Protein AF-A0A933RA96-F1 (afdb_monomer)

Structure (mmCIF, N/CA/C/O backbone):
data_AF-A0A933RA96-F1
#
_entry.id   AF-A0A933RA96-F1
#
loop_
_atom_site.group_PDB
_atom_site.id
_atom_site.type_symbol
_atom_site.label_atom_id
_atom_site.label_alt_id
_atom_site.label_comp_id
_atom_site.label_asym_id
_atom_site.label_entity_id
_atom_site.label_seq_id
_atom_site.pdbx_PDB_ins_code
_atom_site.Cartn_x
_atom_site.Cartn_y
_atom_site.Cartn_z
_atom_site.occupancy
_atom_site.B_iso_or_equiv
_atom_site.auth_seq_id
_atom_site.auth_comp_id
_atom_site.auth_asym_id
_atom_site.auth_atom_id
_atom_site.pdbx_PDB_model_num
ATOM 1 N N . CYS A 1 1 ? 6.250 -1.629 -5.323 1.00 81.44 1 CYS A N 1
ATOM 2 C CA . CYS A 1 1 ? 6.233 -2.078 -3.907 1.00 81.44 1 CYS A CA 1
ATOM 3 C C . CYS A 1 1 ? 5.105 -3.078 -3.619 1.00 81.44 1 CYS A C 1
ATOM 5 O O . CYS A 1 1 ? 5.393 -4.127 -3.060 1.00 81.44 1 CYS A O 1
ATOM 7 N N . ASN A 1 2 ? 3.861 -2.813 -4.030 1.00 91.81 2 ASN A N 1
ATOM 8 C CA . ASN A 1 2 ? 2.689 -3.625 -3.656 1.00 91.81 2 ASN A CA 1
ATOM 9 C C . ASN A 1 2 ? 2.719 -5.080 -4.162 1.00 91.81 2 ASN A C 1
ATOM 11 O O . ASN A 1 2 ? 2.300 -5.983 -3.442 1.00 91.81 2 ASN A O 1
ATOM 15 N N . LEU A 1 3 ? 3.288 -5.329 -5.349 1.00 91.81 3 LEU A N 1
ATOM 16 C CA . LEU A 1 3 ? 3.512 -6.690 -5.857 1.00 91.81 3 LEU A CA 1
ATOM 17 C C . LEU A 1 3 ? 4.509 -7.476 -4.988 1.00 91.81 3 LEU A C 1
ATOM 19 O O . LEU A 1 3 ? 4.241 -8.610 -4.609 1.00 91.81 3 LEU A O 1
ATOM 23 N N . LEU A 1 4 ? 5.643 -6.861 -4.634 1.00 93.06 4 LEU A N 1
ATOM 24 C CA . LEU A 1 4 ? 6.638 -7.482 -3.752 1.00 93.06 4 LEU A CA 1
ATOM 25 C C . LEU A 1 4 ? 6.048 -7.778 -2.375 1.00 93.06 4 LEU A C 1
ATOM 27 O O . LEU A 1 4 ? 6.293 -8.849 -1.831 1.00 93.06 4 LEU A O 1
ATOM 31 N N . ALA A 1 5 ? 5.253 -6.854 -1.829 1.00 93.19 5 ALA A N 1
ATOM 32 C CA . ALA A 1 5 ? 4.546 -7.075 -0.574 1.00 93.19 5 ALA A CA 1
ATOM 33 C C . ALA A 1 5 ? 3.604 -8.284 -0.674 1.00 93.19 5 ALA A C 1
ATOM 35 O O . ALA A 1 5 ? 3.676 -9.153 0.182 1.00 93.19 5 ALA A O 1
ATOM 36 N N . ALA A 1 6 ? 2.814 -8.404 -1.749 1.00 94.69 6 ALA A N 1
ATOM 37 C CA . ALA A 1 6 ? 1.939 -9.558 -1.969 1.00 94.69 6 ALA A CA 1
ATOM 38 C C . ALA A 1 6 ? 2.717 -10.887 -2.035 1.00 94.69 6 ALA A C 1
ATOM 40 O O . ALA A 1 6 ? 2.350 -11.840 -1.352 1.00 94.69 6 ALA A O 1
ATOM 41 N N . ILE A 1 7 ? 3.830 -10.939 -2.780 1.00 94.69 7 ILE A N 1
ATOM 42 C CA . ILE A 1 7 ? 4.696 -12.133 -2.847 1.00 94.69 7 ILE A CA 1
ATOM 43 C C . ILE A 1 7 ? 5.235 -12.492 -1.455 1.00 94.69 7 ILE A C 1
ATOM 45 O O . ILE A 1 7 ? 5.203 -13.657 -1.057 1.00 94.69 7 ILE A O 1
ATOM 49 N N . LYS A 1 8 ? 5.721 -11.501 -0.697 1.00 95.75 8 LYS A N 1
ATOM 50 C CA . LYS A 1 8 ? 6.231 -11.724 0.662 1.00 95.75 8 LYS A CA 1
ATOM 51 C C . LYS A 1 8 ? 5.135 -12.183 1.615 1.00 95.75 8 LYS A C 1
ATOM 53 O O . LYS A 1 8 ? 5.381 -13.097 2.389 1.00 95.75 8 LYS A O 1
ATOM 58 N N . THR A 1 9 ? 3.942 -11.599 1.545 1.00 95.50 9 THR A N 1
ATOM 59 C CA . THR A 1 9 ? 2.788 -12.002 2.355 1.00 95.50 9 THR A CA 1
ATOM 60 C C . THR A 1 9 ? 2.383 -13.443 2.061 1.00 95.50 9 THR A C 1
ATOM 62 O O . THR A 1 9 ? 2.212 -14.205 3.006 1.00 95.50 9 THR A O 1
ATOM 65 N N . ALA A 1 10 ? 2.306 -13.841 0.786 1.00 95.75 10 ALA A N 1
ATOM 66 C CA . ALA A 1 10 ? 1.999 -15.222 0.411 1.00 95.75 10 ALA A CA 1
ATOM 67 C C . ALA A 1 10 ? 3.007 -16.209 1.016 1.00 95.75 10 ALA A C 1
ATOM 69 O O . ALA A 1 10 ? 2.614 -17.202 1.620 1.00 95.75 10 ALA A O 1
ATOM 70 N N . LYS A 1 11 ? 4.308 -15.899 0.910 1.00 95.44 11 LYS A N 1
ATOM 71 C CA . LYS A 1 11 ? 5.384 -16.728 1.472 1.00 95.44 11 LYS A CA 1
ATOM 72 C C . LYS A 1 11 ? 5.361 -16.768 3.000 1.00 95.44 11 LYS A C 1
ATOM 74 O O . LYS A 1 11 ? 5.473 -17.844 3.571 1.00 95.44 11 LYS A O 1
ATOM 79 N N . LEU A 1 12 ? 5.221 -15.611 3.650 1.00 95.69 12 LEU A N 1
ATOM 80 C CA . LEU A 1 12 ? 5.248 -15.484 5.109 1.00 95.69 12 LEU A CA 1
ATOM 81 C C . LEU A 1 12 ? 4.076 -16.220 5.765 1.00 95.69 12 LEU A C 1
ATOM 83 O O . LEU A 1 12 ? 4.269 -16.866 6.786 1.00 95.69 12 LEU A O 1
ATOM 87 N N . LEU A 1 13 ? 2.883 -16.128 5.171 1.00 95.44 13 LEU A N 1
ATOM 88 C CA . LEU A 1 13 ? 1.666 -16.755 5.694 1.00 95.44 13 LEU A CA 1
ATOM 89 C C . LEU A 1 13 ? 1.451 -18.190 5.186 1.00 95.44 13 LEU A C 1
ATOM 91 O O . LEU A 1 13 ? 0.490 -18.833 5.595 1.00 95.44 13 LEU A O 1
ATOM 95 N N . GLY A 1 14 ? 2.314 -18.692 4.295 1.00 95.75 14 GLY A N 1
ATOM 96 C CA . GLY A 1 14 ? 2.195 -20.039 3.734 1.00 95.75 14 GLY A CA 1
ATOM 97 C C . GLY A 1 14 ? 0.950 -20.246 2.865 1.00 95.75 14 GLY A C 1
ATOM 98 O O . GLY A 1 14 ? 0.373 -21.330 2.894 1.00 95.75 14 GLY A O 1
ATOM 99 N N . LEU A 1 15 ? 0.527 -19.220 2.119 1.00 97.19 15 LEU A N 1
ATOM 100 C CA . LEU A 1 15 ? -0.677 -19.277 1.285 1.00 97.19 15 LEU A CA 1
ATOM 101 C C . LEU A 1 15 ? -0.511 -20.249 0.109 1.00 97.19 15 LEU A C 1
ATOM 103 O O . LEU A 1 15 ? 0.529 -20.268 -0.557 1.00 97.19 15 LEU A O 1
ATOM 107 N N . GLY A 1 16 ? -1.555 -21.032 -0.146 1.00 96.81 16 GLY A N 1
ATOM 108 C CA . GLY A 1 16 ? -1.616 -22.032 -1.204 1.00 96.81 16 GLY A CA 1
ATOM 109 C C . GLY A 1 16 ? -2.345 -21.559 -2.469 1.00 96.81 16 GLY A C 1
ATOM 110 O O . GLY A 1 16 ? -2.755 -20.404 -2.573 1.00 96.81 16 GLY A O 1
ATOM 111 N N . PRO A 1 17 ? -2.530 -22.459 -3.451 1.00 96.56 17 PRO A N 1
ATOM 112 C CA . PRO A 1 17 ? -3.199 -22.147 -4.719 1.00 96.56 17 PRO A CA 1
ATOM 113 C C . PRO A 1 17 ? -4.665 -21.704 -4.590 1.00 96.56 17 PRO A C 1
ATOM 115 O O . PRO A 1 17 ? -5.168 -21.035 -5.488 1.00 96.56 17 PRO A O 1
ATOM 118 N N . ASP A 1 18 ? -5.334 -22.075 -3.495 1.00 97.69 18 ASP A N 1
ATOM 119 C CA . ASP A 1 18 ? -6.742 -21.748 -3.231 1.00 97.69 18 ASP A CA 1
ATOM 120 C C . ASP A 1 18 ? -6.918 -20.446 -2.423 1.00 97.69 18 ASP A C 1
ATOM 122 O O . ASP A 1 18 ? -8.044 -20.008 -2.176 1.00 97.69 18 ASP A O 1
ATOM 126 N N . ASP A 1 19 ? -5.815 -19.807 -2.023 1.00 97.88 19 ASP A N 1
ATOM 127 C CA . ASP A 1 19 ? -5.818 -18.555 -1.272 1.00 97.88 19 ASP A CA 1
ATOM 128 C C . ASP A 1 19 ? -5.672 -17.342 -2.199 1.00 97.88 19 ASP A C 1
ATOM 130 O O . ASP A 1 19 ? -4.927 -17.349 -3.182 1.00 97.88 19 ASP A O 1
ATOM 134 N N . ALA A 1 20 ? -6.348 -16.245 -1.852 1.00 96.12 20 ALA A N 1
ATOM 135 C CA . ALA A 1 20 ? -6.316 -15.012 -2.631 1.00 96.12 20 ALA A CA 1
ATOM 136 C C . ALA A 1 20 ? -5.649 -13.864 -1.864 1.00 96.12 20 ALA A C 1
ATOM 138 O O . ALA A 1 20 ? -6.003 -13.561 -0.724 1.00 96.12 20 ALA A O 1
ATOM 139 N N . ILE A 1 21 ? -4.745 -13.148 -2.540 1.00 95.88 21 ILE A N 1
ATOM 140 C CA . ILE A 1 21 ? -4.264 -11.832 -2.109 1.00 95.88 21 ILE A CA 1
ATOM 141 C C . ILE A 1 21 ? -4.832 -10.776 -3.048 1.00 95.88 21 ILE A C 1
ATOM 143 O O . ILE A 1 21 ? -4.610 -10.814 -4.257 1.00 95.88 21 ILE A O 1
ATOM 147 N N . VAL A 1 22 ? -5.502 -9.781 -2.472 1.00 95.38 22 VAL A N 1
ATOM 148 C CA . VAL A 1 22 ? -5.898 -8.569 -3.191 1.00 95.38 22 VAL A CA 1
ATOM 149 C C . VAL A 1 22 ? -4.857 -7.489 -2.925 1.00 95.38 22 VAL A C 1
ATOM 151 O O . VAL A 1 22 ? -4.559 -7.164 -1.778 1.00 95.38 22 VAL A O 1
ATOM 154 N N . THR A 1 23 ? -4.304 -6.924 -3.993 1.00 93.06 23 THR A N 1
ATOM 155 C CA . THR A 1 23 ? -3.346 -5.817 -3.937 1.00 93.06 23 THR A CA 1
ATOM 156 C C . THR A 1 23 ? -3.709 -4.767 -4.981 1.00 93.06 23 THR A C 1
ATOM 158 O O . THR A 1 23 ? -4.405 -5.066 -5.950 1.00 93.06 23 THR A O 1
ATOM 161 N N . ILE A 1 24 ? -3.265 -3.528 -4.779 1.00 90.50 24 ILE A N 1
ATOM 162 C CA . ILE A 1 24 ? -3.609 -2.388 -5.637 1.00 90.50 24 ILE A CA 1
ATOM 163 C C . ILE A 1 24 ? -2.336 -1.889 -6.314 1.00 90.50 24 ILE A C 1
ATOM 165 O O . ILE A 1 24 ? -1.356 -1.588 -5.636 1.00 90.50 24 ILE A O 1
ATOM 169 N N . ALA A 1 25 ? -2.337 -1.764 -7.639 1.00 87.38 25 ALA A N 1
ATOM 170 C CA . ALA A 1 25 ? -1.335 -0.971 -8.345 1.00 87.38 25 ALA A CA 1
ATOM 171 C C . ALA A 1 25 ? -1.788 0.495 -8.304 1.00 87.38 25 ALA A C 1
ATOM 173 O O . ALA A 1 25 ? -2.770 0.858 -8.942 1.00 87.38 25 ALA A O 1
ATOM 174 N N . THR A 1 26 ? -1.134 1.303 -7.470 1.00 81.81 26 THR A N 1
ATOM 175 C CA . THR A 1 26 ? -1.550 2.685 -7.170 1.00 81.81 26 THR A CA 1
ATOM 176 C C . THR A 1 26 ? -1.378 3.631 -8.351 1.00 81.81 26 THR A C 1
ATOM 178 O O . THR A 1 26 ? -2.138 4.581 -8.493 1.00 81.81 26 THR A O 1
ATOM 181 N N . ASP A 1 27 ? -0.389 3.369 -9.196 1.00 85.12 27 ASP A N 1
ATOM 182 C CA . ASP A 1 27 ? -0.048 4.152 -10.370 1.00 85.12 27 ASP A CA 1
ATOM 183 C C . ASP A 1 27 ? 0.298 3.257 -11.566 1.00 85.12 27 ASP A C 1
ATOM 185 O O . ASP A 1 27 ? 0.766 2.125 -11.436 1.00 85.12 27 ASP A O 1
ATOM 189 N N . GLY A 1 28 ? 0.048 3.779 -12.768 1.00 84.44 28 GLY A N 1
ATOM 190 C CA . GLY A 1 28 ? 0.480 3.158 -14.014 1.00 84.44 28 GLY A CA 1
ATOM 191 C C . GLY A 1 28 ? 1.859 3.659 -14.438 1.00 84.44 28 GLY A C 1
ATOM 192 O O . GLY A 1 28 ? 2.184 4.834 -14.267 1.00 84.44 28 GLY A O 1
ATOM 193 N N . GLY A 1 29 ? 2.647 2.802 -15.094 1.00 84.88 29 GLY A N 1
ATOM 194 C CA . GLY A 1 29 ? 3.972 3.173 -15.614 1.00 84.88 29 GLY A CA 1
ATOM 195 C C . GLY A 1 29 ? 3.961 4.343 -16.613 1.00 84.88 29 GLY A C 1
ATOM 196 O O . GLY A 1 29 ? 4.973 5.020 -16.776 1.00 84.88 29 GLY A O 1
ATOM 197 N N . ALA A 1 30 ? 2.812 4.631 -17.237 1.00 87.81 30 ALA A N 1
ATOM 198 C CA . ALA A 1 30 ? 2.626 5.780 -18.125 1.00 87.81 30 ALA A CA 1
ATOM 199 C C . ALA A 1 30 ? 2.826 7.137 -17.424 1.00 87.81 30 ALA A C 1
ATOM 201 O O . ALA A 1 30 ? 3.156 8.113 -18.090 1.00 87.81 30 ALA A O 1
ATOM 202 N N . MET A 1 31 ? 2.683 7.196 -16.095 1.00 89.75 31 MET A N 1
ATOM 203 C CA . MET A 1 31 ? 2.913 8.420 -15.319 1.00 89.75 31 MET A CA 1
ATOM 204 C C . MET A 1 31 ? 4.402 8.726 -15.090 1.00 89.75 31 MET A C 1
ATOM 206 O O . MET A 1 31 ? 4.731 9.800 -14.595 1.00 89.75 31 MET A O 1
ATOM 210 N N . TYR A 1 32 ? 5.312 7.829 -15.491 1.00 92.56 32 TYR A N 1
ATOM 211 C CA . TYR A 1 32 ? 6.754 7.953 -15.246 1.00 92.56 32 TYR A CA 1
ATOM 212 C C . TYR A 1 32 ? 7.606 7.958 -16.533 1.00 92.56 32 TYR A C 1
ATOM 214 O O . TYR A 1 32 ? 8.563 7.184 -16.644 1.00 92.56 32 TYR A O 1
ATOM 222 N N . PRO A 1 33 ? 7.315 8.815 -17.534 1.00 94.00 33 PRO A N 1
ATOM 223 C CA . PRO A 1 33 ? 8.046 8.814 -18.803 1.00 94.00 33 PRO A CA 1
ATOM 224 C C . PRO A 1 33 ? 9.519 9.224 -18.651 1.00 94.00 33 PRO A C 1
ATOM 226 O O . PRO A 1 33 ? 10.375 8.669 -19.341 1.00 94.00 33 PRO A O 1
ATOM 229 N N . SER A 1 34 ? 9.830 10.149 -17.737 1.00 95.12 34 SER A N 1
ATOM 230 C CA . SER A 1 34 ? 11.200 10.605 -17.464 1.00 95.12 34 SER A CA 1
ATOM 231 C C . SER A 1 34 ? 12.059 9.493 -16.865 1.00 95.12 34 SER A C 1
ATOM 233 O O . SER A 1 34 ? 13.135 9.198 -17.385 1.00 95.12 34 SER A O 1
ATOM 235 N N . GLU A 1 35 ? 11.558 8.822 -15.826 1.00 94.50 35 GLU A N 1
ATOM 236 C CA . GLU A 1 35 ? 12.252 7.690 -15.208 1.00 94.50 35 GLU A CA 1
ATOM 237 C C . GLU A 1 35 ? 12.363 6.508 -16.172 1.00 94.50 35 GLU A C 1
ATOM 239 O O . GLU A 1 35 ? 13.417 5.875 -16.233 1.00 94.50 35 GLU A O 1
ATOM 244 N N . ARG A 1 36 ? 11.342 6.250 -17.004 1.00 92.50 36 ARG A N 1
ATOM 245 C CA . ARG A 1 36 ? 11.428 5.236 -18.064 1.00 92.50 36 ARG A CA 1
ATOM 246 C C . ARG A 1 36 ? 12.539 5.555 -19.063 1.00 92.50 36 ARG A C 1
ATOM 248 O O . ARG A 1 36 ? 13.348 4.678 -19.351 1.00 92.50 36 ARG A O 1
ATOM 255 N N . ALA A 1 37 ? 12.588 6.779 -19.592 1.00 94.50 37 ALA A N 1
ATOM 256 C CA . ALA A 1 37 ? 13.599 7.185 -20.571 1.00 94.50 37 ALA A CA 1
ATOM 257 C C . ALA A 1 37 ? 15.016 7.113 -19.983 1.00 94.50 37 ALA A C 1
ATOM 259 O O . ALA A 1 37 ? 15.906 6.516 -20.589 1.00 94.50 37 ALA A O 1
ATOM 260 N N . LYS A 1 38 ? 15.196 7.645 -18.770 1.00 96.25 38 LYS A N 1
ATOM 261 C CA . LYS A 1 38 ? 16.451 7.575 -18.018 1.00 96.25 38 LYS A CA 1
ATOM 262 C C . LYS A 1 38 ? 16.889 6.130 -17.798 1.00 96.25 38 LYS A C 1
ATOM 264 O O . LYS A 1 38 ? 17.995 5.775 -18.182 1.00 96.25 38 LYS A O 1
ATOM 269 N N . THR A 1 39 ? 16.011 5.285 -17.257 1.00 94.88 39 THR A N 1
ATOM 270 C CA . THR A 1 39 ? 16.316 3.870 -16.994 1.00 94.88 39 THR A CA 1
ATOM 271 C C . THR A 1 39 ? 16.677 3.131 -18.280 1.00 94.88 39 THR A C 1
ATOM 273 O O . THR A 1 39 ? 17.646 2.378 -18.301 1.00 94.88 39 THR A O 1
ATOM 276 N N . MET A 1 40 ? 15.944 3.375 -19.370 1.00 95.31 40 MET A N 1
ATOM 277 C CA . MET A 1 40 ? 16.233 2.762 -20.665 1.00 95.31 40 MET A CA 1
ATOM 278 C C . MET A 1 40 ? 17.639 3.117 -21.156 1.00 95.31 40 MET A C 1
ATOM 280 O O . MET A 1 40 ? 18.383 2.235 -21.572 1.00 95.31 40 MET A O 1
ATOM 284 N N . GLN A 1 41 ? 18.031 4.388 -21.061 1.00 95.75 41 GLN A N 1
ATOM 285 C CA . GLN A 1 41 ? 19.352 4.845 -21.493 1.00 95.75 41 GLN A CA 1
ATOM 286 C C . GLN A 1 41 ? 20.474 4.345 -20.577 1.00 95.75 41 GLN A C 1
ATOM 288 O O . GLN A 1 41 ? 21.478 3.838 -21.068 1.00 95.75 41 GLN A O 1
ATOM 293 N N . THR A 1 42 ? 20.320 4.475 -19.257 1.00 95.56 42 THR A N 1
ATOM 294 C CA . THR A 1 42 ? 21.425 4.235 -18.316 1.00 95.56 42 THR A CA 1
ATOM 295 C C . THR A 1 42 ? 21.587 2.773 -17.929 1.00 95.56 42 THR A C 1
ATOM 297 O O . THR A 1 42 ? 22.694 2.361 -17.602 1.00 95.56 42 THR A O 1
ATOM 300 N N . ARG A 1 43 ? 20.498 1.996 -17.914 1.00 93.38 43 ARG A N 1
ATOM 301 C CA . ARG A 1 43 ? 20.505 0.604 -17.442 1.00 93.38 43 ARG A CA 1
ATOM 302 C C . ARG A 1 43 ? 20.440 -0.414 -18.576 1.00 93.38 43 ARG A C 1
ATOM 304 O O . ARG A 1 43 ? 21.000 -1.492 -18.429 1.00 93.38 43 ARG A O 1
ATOM 311 N N . PHE A 1 44 ? 19.776 -0.073 -19.678 1.00 95.50 44 PHE A N 1
ATOM 312 C CA . PHE A 1 44 ? 19.486 -1.019 -20.761 1.00 95.50 44 PHE A CA 1
ATOM 313 C C . PHE A 1 44 ? 20.053 -0.585 -22.125 1.00 95.50 44 PHE A C 1
ATOM 315 O O . PHE A 1 44 ? 19.763 -1.188 -23.150 1.00 95.50 44 PHE A O 1
ATOM 322 N N . GLY A 1 45 ? 20.871 0.473 -22.175 1.00 91.12 45 GLY A N 1
ATOM 323 C CA . GLY A 1 45 ? 21.547 0.884 -23.411 1.00 91.12 45 GLY A CA 1
ATOM 324 C C . GLY A 1 45 ? 20.604 1.330 -24.537 1.00 91.12 45 GLY A C 1
ATOM 325 O O . GLY A 1 45 ? 20.978 1.286 -25.704 1.00 91.12 45 GLY A O 1
ATOM 326 N N . GLY A 1 46 ? 19.386 1.765 -24.204 1.00 93.50 46 GLY A N 1
ATOM 327 C CA . GLY A 1 46 ? 18.404 2.283 -25.159 1.00 93.50 46 GLY A CA 1
ATOM 328 C C . GLY A 1 46 ? 17.363 1.271 -25.652 1.00 93.50 46 GLY A C 1
ATOM 329 O O . GLY A 1 46 ? 16.394 1.689 -26.284 1.00 93.50 46 GLY A O 1
ATOM 330 N N . SER A 1 47 ? 17.498 -0.018 -25.335 1.00 94.56 47 SER A N 1
ATOM 331 C CA . SER A 1 47 ? 16.545 -1.067 -25.725 1.00 94.56 47 SER A CA 1
ATOM 332 C C . SER A 1 47 ? 16.315 -2.056 -24.593 1.00 94.56 47 SER A C 1
ATOM 334 O O . SER A 1 47 ? 17.209 -2.275 -23.796 1.00 94.56 47 SER A O 1
ATOM 336 N N . PHE A 1 48 ? 15.147 -2.689 -24.543 1.00 95.44 48 PHE A N 1
ATOM 337 C CA . PHE A 1 48 ? 14.840 -3.700 -23.534 1.00 95.44 48 PHE A CA 1
ATOM 338 C C . PHE A 1 48 ? 14.270 -4.935 -24.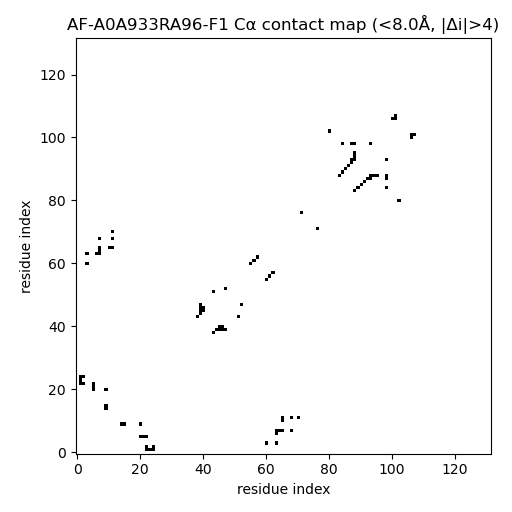221 1.00 95.44 48 PHE A C 1
ATOM 340 O O . PHE A 1 48 ? 13.193 -4.858 -24.817 1.00 95.44 48 PHE A O 1
ATOM 347 N N . GLY A 1 49 ? 15.019 -6.035 -24.178 1.00 95.81 49 GLY A N 1
ATOM 348 C CA . GLY A 1 49 ? 14.651 -7.307 -24.799 1.00 95.81 49 GLY A CA 1
ATOM 349 C C . GLY A 1 49 ? 14.379 -8.418 -23.786 1.00 95.81 49 GLY A C 1
ATOM 350 O O . GLY A 1 49 ? 14.405 -8.213 -22.574 1.00 95.81 49 GLY A O 1
ATOM 351 N N . ASP A 1 50 ? 14.155 -9.630 -24.291 1.00 97.50 50 ASP A N 1
ATOM 352 C CA . ASP A 1 50 ? 13.796 -10.795 -23.467 1.00 97.50 50 ASP A CA 1
ATOM 353 C C . ASP A 1 50 ? 14.873 -11.160 -22.435 1.00 97.50 50 ASP A C 1
ATOM 355 O O . ASP A 1 50 ? 14.557 -11.569 -21.319 1.00 97.50 50 ASP A O 1
ATOM 359 N N . ILE A 1 51 ? 16.151 -10.975 -22.781 1.00 96.56 51 ILE A N 1
ATOM 360 C CA . ILE A 1 51 ? 17.275 -11.223 -21.866 1.00 96.56 51 ILE A CA 1
ATOM 361 C C . ILE A 1 51 ? 17.250 -10.220 -20.706 1.00 96.56 51 ILE A C 1
ATOM 363 O O . ILE A 1 51 ? 17.398 -10.620 -19.550 1.00 96.56 51 ILE A O 1
ATOM 367 N N . ASP A 1 52 ? 17.002 -8.939 -20.992 1.00 96.69 52 ASP A N 1
ATOM 368 C CA . ASP A 1 52 ? 16.872 -7.905 -19.961 1.00 96.69 52 ASP A CA 1
ATOM 369 C C . ASP A 1 52 ? 15.661 -8.178 -19.067 1.00 96.69 52 ASP A C 1
ATOM 371 O O . ASP A 1 52 ? 15.743 -8.054 -17.844 1.00 96.69 52 ASP A O 1
ATOM 375 N N . ALA A 1 53 ? 14.547 -8.612 -19.663 1.00 95.56 53 ALA A N 1
ATOM 376 C CA . ALA A 1 53 ? 13.342 -8.993 -18.938 1.00 95.56 53 ALA A CA 1
ATOM 377 C C . ALA A 1 53 ? 13.592 -10.167 -17.986 1.00 95.56 53 ALA A C 1
ATOM 379 O O . ALA A 1 53 ? 13.227 -10.090 -16.810 1.00 95.56 53 ALA A O 1
ATOM 380 N N . ALA A 1 54 ? 14.257 -11.221 -18.462 1.00 96.31 54 ALA A N 1
ATOM 381 C CA . ALA A 1 54 ? 14.628 -12.369 -17.643 1.00 96.31 54 ALA A CA 1
ATOM 382 C C . ALA A 1 54 ? 15.573 -11.967 -16.500 1.00 96.31 54 ALA A C 1
ATOM 384 O O . ALA A 1 54 ? 15.375 -12.401 -15.364 1.00 96.31 54 ALA A O 1
ATOM 385 N N . ALA A 1 55 ? 16.552 -11.097 -16.769 1.00 94.75 55 ALA A N 1
ATOM 386 C CA . ALA A 1 55 ? 17.474 -10.590 -15.757 1.00 94.75 55 ALA A CA 1
ATOM 387 C C . ALA A 1 55 ? 16.752 -9.757 -14.683 1.00 94.75 55 ALA A C 1
ATOM 389 O O . ALA A 1 55 ? 16.932 -10.005 -13.492 1.00 94.75 55 ALA A O 1
ATOM 390 N N . VAL A 1 56 ? 15.884 -8.818 -15.082 1.00 94.81 56 VAL A N 1
ATOM 391 C CA . VAL A 1 56 ? 15.093 -7.993 -14.151 1.00 94.81 56 VAL A CA 1
ATOM 392 C C . VAL A 1 56 ? 14.143 -8.854 -13.322 1.00 94.81 56 VAL A C 1
ATOM 394 O O . VAL A 1 56 ? 14.033 -8.660 -12.113 1.00 94.81 56 VAL A O 1
ATOM 397 N N . TRP A 1 57 ? 13.466 -9.823 -13.936 1.00 94.75 57 TRP A N 1
ATOM 398 C CA . TRP A 1 57 ? 12.607 -10.745 -13.198 1.00 94.75 57 TRP A CA 1
ATOM 399 C C . TRP A 1 57 ? 13.411 -11.592 -12.204 1.00 94.75 57 TRP A C 1
ATOM 401 O O . TRP A 1 57 ? 13.020 -11.712 -11.042 1.00 94.75 57 TRP A O 1
ATOM 411 N N . GLY A 1 58 ? 14.553 -12.133 -12.635 1.00 95.00 58 GLY A N 1
ATOM 412 C CA . GLY A 1 58 ? 15.448 -12.927 -11.795 1.00 95.00 58 GLY A CA 1
ATOM 413 C C . GLY A 1 58 ? 15.957 -12.148 -10.583 1.00 95.00 58 GLY A C 1
ATOM 414 O O . GLY A 1 58 ? 15.919 -12.650 -9.461 1.00 95.00 58 GLY A O 1
ATOM 415 N N . GLU A 1 59 ? 16.377 -10.904 -10.804 1.00 92.00 59 GLU A N 1
ATOM 416 C CA . GLU A 1 59 ? 16.906 -10.026 -9.762 1.00 92.00 59 GLU A CA 1
ATOM 417 C C . GLU A 1 59 ? 15.816 -9.567 -8.782 1.00 92.00 59 GLU A C 1
ATOM 419 O O . GLU A 1 59 ? 16.018 -9.617 -7.570 1.00 92.00 59 GLU A O 1
ATOM 424 N N . HIS A 1 60 ? 14.655 -9.131 -9.285 1.00 91.94 60 HIS A N 1
ATOM 425 C CA . HIS A 1 60 ? 13.666 -8.423 -8.462 1.00 91.94 60 HIS A CA 1
ATOM 426 C C . HIS A 1 60 ? 12.497 -9.291 -7.991 1.00 91.94 60 HIS A C 1
ATOM 428 O O . HIS A 1 60 ? 11.879 -8.949 -6.985 1.00 91.94 60 HIS A O 1
ATOM 434 N N . LEU A 1 61 ? 12.156 -10.383 -8.686 1.00 92.94 61 LEU A N 1
ATOM 435 C CA . LEU A 1 61 ? 10.915 -11.140 -8.446 1.00 92.94 61 LEU A CA 1
ATOM 436 C C . LEU A 1 61 ? 11.123 -12.627 -8.134 1.00 92.94 61 LEU A C 1
ATOM 438 O O . LEU A 1 61 ? 10.383 -13.169 -7.312 1.00 92.94 61 LEU A O 1
ATOM 442 N N . ALA A 1 62 ? 12.114 -13.288 -8.733 1.00 93.00 62 ALA A N 1
ATOM 443 C CA . ALA A 1 62 ? 12.285 -14.737 -8.592 1.00 93.00 62 ALA A CA 1
ATOM 444 C C . ALA A 1 62 ? 12.587 -15.170 -7.146 1.00 93.00 62 ALA A C 1
ATOM 446 O O . ALA A 1 62 ? 11.974 -16.097 -6.617 1.00 93.00 62 ALA A O 1
ATOM 447 N N . ASN A 1 63 ? 13.489 -14.446 -6.477 1.00 90.12 63 ASN A N 1
ATOM 448 C CA . ASN A 1 63 ? 14.039 -14.825 -5.171 1.00 90.12 63 ASN A CA 1
ATOM 449 C C . ASN A 1 63 ? 13.636 -13.867 -4.044 1.00 90.12 63 ASN A C 1
ATOM 451 O O . ASN A 1 63 ? 14.406 -13.594 -3.129 1.00 90.12 63 ASN A O 1
ATOM 455 N N . VAL A 1 64 ? 12.408 -13.349 -4.086 1.00 94.00 64 VAL A N 1
ATOM 456 C CA . VAL A 1 64 ? 11.896 -12.455 -3.038 1.00 94.00 64 VAL A CA 1
ATOM 457 C C . VAL A 1 64 ? 11.829 -13.190 -1.691 1.00 94.00 64 VAL A C 1
ATOM 459 O O . VAL A 1 64 ? 11.042 -14.128 -1.549 1.00 94.00 64 VAL A O 1
ATOM 462 N N . THR A 1 65 ? 12.622 -12.758 -0.706 1.00 93.81 65 THR A N 1
ATOM 463 C CA . THR A 1 65 ? 12.650 -13.325 0.656 1.00 93.81 65 THR A CA 1
ATOM 464 C C . THR A 1 65 ? 11.756 -12.554 1.634 1.00 93.81 65 THR A C 1
ATOM 466 O O . THR A 1 65 ? 11.337 -11.415 1.380 1.00 93.81 65 THR A O 1
ATOM 469 N N . THR A 1 66 ? 11.490 -13.165 2.788 1.00 95.56 66 THR A N 1
ATOM 470 C CA . THR A 1 66 ? 10.682 -12.612 3.887 1.00 95.56 66 THR A CA 1
ATOM 471 C C . THR A 1 66 ? 11.526 -12.016 5.022 1.00 95.56 66 THR A C 1
ATOM 473 O O . THR A 1 66 ? 10.973 -11.624 6.043 1.00 95.56 66 THR A O 1
ATOM 476 N N . ASP A 1 67 ? 12.846 -11.879 4.856 1.00 94.19 67 ASP A N 1
ATOM 477 C CA . ASP A 1 67 ? 13.761 -11.471 5.945 1.00 94.19 67 ASP A CA 1
ATOM 478 C C . ASP A 1 67 ? 13.441 -10.083 6.524 1.00 94.1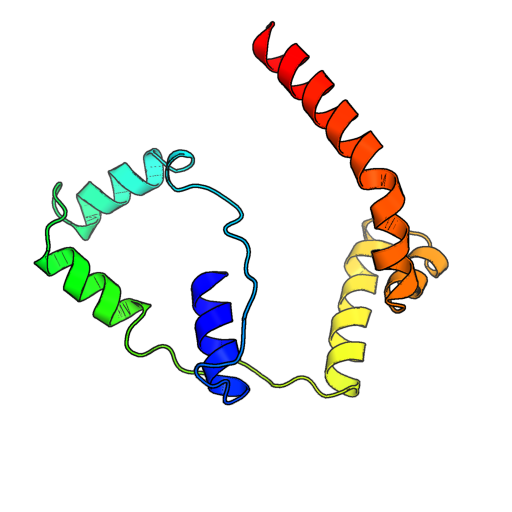9 67 ASP A C 1
ATOM 480 O O . ASP A 1 67 ? 13.634 -9.820 7.705 1.00 94.19 67 ASP A O 1
ATOM 484 N N . ALA A 1 68 ? 12.912 -9.191 5.683 1.00 91.38 68 ALA A N 1
ATOM 485 C CA . ALA A 1 68 ? 12.485 -7.842 6.058 1.00 91.38 68 ALA A CA 1
ATOM 486 C C . ALA A 1 68 ? 10.965 -7.741 6.306 1.00 91.38 68 ALA A C 1
ATOM 488 O O . ALA A 1 68 ? 10.369 -6.689 6.073 1.00 91.38 68 ALA A O 1
ATOM 489 N N . THR A 1 69 ? 10.312 -8.836 6.701 1.00 92.94 69 THR A N 1
ATOM 490 C CA . THR A 1 69 ? 8.879 -8.859 7.033 1.00 92.94 69 THR A CA 1
ATOM 491 C C . THR A 1 69 ? 8.639 -9.515 8.380 1.00 92.94 69 THR A C 1
ATOM 493 O O . THR A 1 69 ? 9.349 -10.439 8.758 1.00 92.94 69 THR A O 1
ATOM 496 N N . ILE A 1 70 ? 7.626 -9.030 9.096 1.00 93.38 70 ILE A N 1
ATOM 497 C CA . ILE A 1 70 ? 7.206 -9.581 10.383 1.00 93.38 70 ILE A CA 1
ATOM 498 C C . ILE A 1 70 ? 5.721 -9.924 10.331 1.00 93.38 70 ILE A C 1
ATOM 500 O O . ILE A 1 70 ? 4.908 -9.137 9.837 1.00 93.38 70 ILE A O 1
ATOM 504 N N . GLU A 1 71 ? 5.359 -11.082 10.871 1.00 93.94 71 GLU A N 1
ATOM 505 C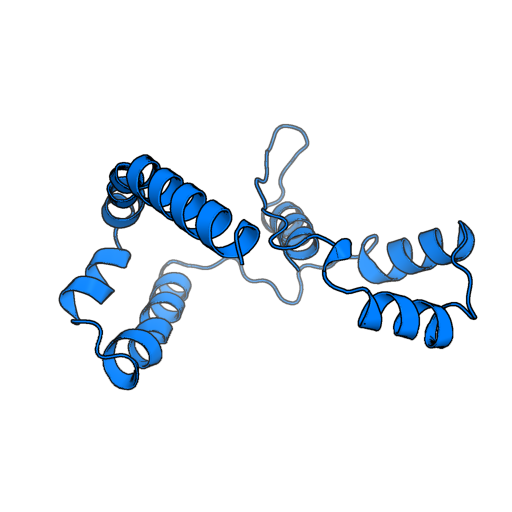 CA . GLU A 1 71 ? 3.970 -11.368 11.201 1.00 93.94 71 GLU A CA 1
ATOM 506 C C . GLU A 1 71 ? 3.639 -10.624 12.499 1.00 93.94 71 GLU A C 1
ATOM 508 O O . GLU A 1 71 ? 4.182 -10.912 13.564 1.00 93.94 71 GLU A O 1
ATOM 513 N N . CYS A 1 72 ? 2.810 -9.585 12.400 1.00 94.56 72 CYS A N 1
ATOM 514 C CA . CYS A 1 72 ? 2.572 -8.686 13.523 1.00 94.56 72 CYS A CA 1
ATOM 515 C C . CYS A 1 72 ? 1.711 -9.346 14.606 1.00 94.56 72 CYS A C 1
ATOM 517 O O . CYS A 1 72 ? 0.533 -9.648 14.380 1.00 94.56 72 CYS A O 1
ATOM 519 N N . THR A 1 73 ? 2.244 -9.419 15.826 1.00 96.19 73 THR A N 1
ATOM 520 C CA . THR A 1 73 ? 1.446 -9.721 17.020 1.00 96.19 73 THR A CA 1
ATOM 521 C C . THR A 1 73 ? 0.470 -8.580 17.326 1.00 96.19 73 THR A C 1
ATOM 523 O O . THR A 1 73 ? 0.540 -7.490 16.752 1.00 96.19 73 THR A O 1
ATOM 526 N N . GLU A 1 74 ? -0.445 -8.783 18.274 1.00 95.25 74 GLU A N 1
ATOM 527 C CA . GLU A 1 74 ? -1.323 -7.702 18.739 1.00 95.25 74 GLU A CA 1
ATOM 528 C C . GLU A 1 74 ? -0.535 -6.495 19.269 1.00 95.25 74 GLU A C 1
ATOM 530 O O . GLU A 1 74 ? -0.864 -5.345 18.969 1.00 95.25 74 GLU A O 1
ATOM 535 N N . ARG A 1 75 ? 0.556 -6.754 19.996 1.00 96.62 75 ARG A N 1
ATOM 536 C CA . ARG A 1 75 ? 1.439 -5.706 20.506 1.00 96.62 75 ARG A CA 1
ATOM 537 C C . ARG A 1 75 ? 2.073 -4.913 19.367 1.00 96.62 75 ARG A C 1
ATOM 539 O O . ARG A 1 75 ? 2.133 -3.689 19.457 1.00 96.62 75 ARG A O 1
ATOM 546 N N . ASP A 1 76 ? 2.514 -5.580 18.304 1.00 96.56 76 ASP A N 1
ATOM 547 C CA . ASP A 1 76 ? 3.115 -4.909 17.146 1.00 96.56 76 ASP A CA 1
ATOM 548 C C . ASP A 1 76 ? 2.091 -4.046 16.413 1.00 96.56 76 ASP A C 1
ATOM 550 O O . ASP A 1 76 ? 2.368 -2.883 16.122 1.00 96.56 76 ASP A O 1
ATOM 554 N N . ARG A 1 77 ? 0.870 -4.560 16.214 1.00 94.62 77 ARG A N 1
ATOM 555 C CA . ARG A 1 77 ? -0.229 -3.784 15.620 1.00 94.62 77 ARG A CA 1
ATOM 556 C C . ARG A 1 77 ? -0.548 -2.530 16.434 1.00 94.62 77 ARG A C 1
ATOM 558 O O . ARG A 1 77 ? -0.677 -1.454 15.857 1.00 94.62 77 ARG A O 1
ATOM 565 N N . ASN A 1 78 ? -0.615 -2.640 17.762 1.00 95.12 78 ASN A N 1
ATOM 566 C CA . ASN A 1 78 ? -0.855 -1.491 18.641 1.00 95.12 78 ASN A CA 1
ATOM 567 C C . ASN A 1 78 ? 0.292 -0.474 18.597 1.00 95.12 78 ASN A C 1
ATOM 569 O O . ASN A 1 78 ? 0.039 0.729 18.559 1.00 95.12 78 ASN A O 1
ATOM 573 N N . ARG A 1 79 ? 1.548 -0.936 18.551 1.00 95.19 79 ARG A N 1
ATOM 574 C CA . ARG A 1 79 ? 2.714 -0.053 18.393 1.00 95.19 79 ARG A CA 1
ATOM 575 C C . ARG A 1 79 ? 2.654 0.713 17.076 1.00 95.19 79 ARG A C 1
ATOM 577 O O . ARG A 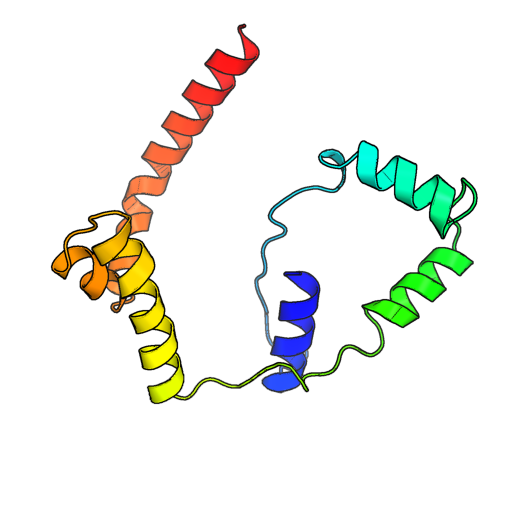1 79 ? 2.794 1.928 17.099 1.00 95.19 79 ARG A O 1
ATOM 584 N N . ILE A 1 80 ? 2.411 0.021 15.960 1.00 94.44 80 ILE A N 1
ATOM 585 C CA . ILE A 1 80 ? 2.309 0.636 14.628 1.00 94.44 80 ILE A CA 1
ATOM 586 C C . ILE A 1 80 ? 1.162 1.647 14.585 1.00 94.44 80 ILE A C 1
ATOM 588 O O . ILE A 1 80 ? 1.360 2.760 14.108 1.00 94.44 80 ILE A O 1
ATOM 592 N N . PHE A 1 81 ? -0.010 1.297 15.124 1.00 95.50 81 PHE A N 1
ATOM 593 C CA . PHE A 1 81 ? -1.141 2.220 15.200 1.00 95.50 81 PHE A CA 1
ATOM 594 C C . PHE A 1 81 ? -0.756 3.502 15.946 1.00 95.50 81 PHE A C 1
ATOM 596 O O . PHE A 1 81 ? -0.945 4.598 15.424 1.00 95.50 81 PHE A O 1
ATOM 603 N N . ASN A 1 82 ? -0.130 3.368 17.118 1.00 95.38 82 ASN A N 1
ATOM 604 C CA . ASN A 1 82 ? 0.253 4.505 17.952 1.00 95.38 82 ASN A CA 1
ATOM 605 C C . ASN A 1 82 ? 1.341 5.390 17.319 1.00 95.38 82 ASN A C 1
ATOM 607 O O . ASN A 1 82 ? 1.407 6.566 17.658 1.00 95.38 82 ASN A O 1
ATOM 611 N N . LEU A 1 83 ? 2.149 4.901 16.368 1.00 95.94 83 LEU A N 1
ATOM 612 C CA . LEU A 1 83 ? 3.054 5.778 15.603 1.00 95.94 83 LEU A CA 1
ATOM 613 C C . LEU A 1 83 ? 2.281 6.849 14.823 1.00 95.94 83 LEU A C 1
ATOM 615 O O . LEU A 1 83 ? 2.764 7.968 14.667 1.00 95.94 83 LEU A O 1
ATOM 619 N N . GLY A 1 84 ? 1.061 6.528 14.383 1.00 95.69 84 GLY A N 1
ATOM 620 C CA . GLY A 1 84 ? 0.179 7.480 13.719 1.00 95.69 84 GLY A CA 1
ATOM 621 C C .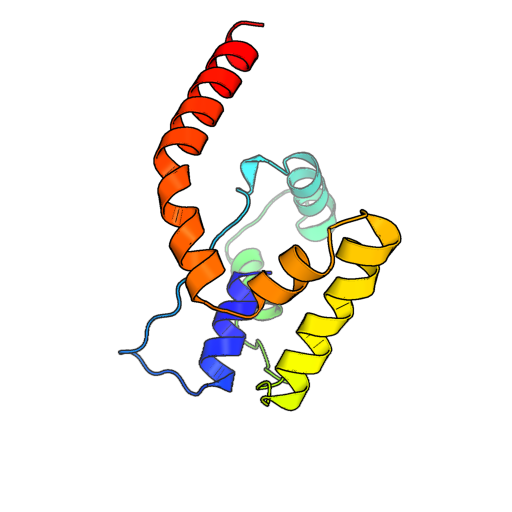 GLY A 1 84 ? -0.217 8.665 14.602 1.00 95.69 84 GLY A C 1
ATOM 622 O O . GLY A 1 84 ? -0.514 9.725 14.063 1.00 95.69 84 GLY A O 1
ATOM 623 N N . TYR A 1 85 ? -0.178 8.536 15.931 1.00 97.06 85 TYR A N 1
ATOM 624 C CA . TYR A 1 85 ? -0.550 9.615 16.849 1.00 97.06 85 TYR A CA 1
ATOM 625 C C . TYR A 1 85 ? 0.291 10.879 16.614 1.00 97.06 85 TYR A C 1
ATOM 627 O O . TYR A 1 85 ? -0.262 11.965 16.451 1.00 97.06 85 TYR A O 1
ATOM 635 N N . TYR A 1 86 ? 1.614 10.730 16.501 1.00 96.75 86 TYR A N 1
ATOM 636 C CA . TYR A 1 86 ? 2.530 11.859 16.313 1.00 96.75 86 TYR A CA 1
ATOM 637 C C . TYR A 1 86 ? 2.235 12.636 15.026 1.00 96.75 86 TYR A C 1
ATOM 639 O O . TYR A 1 86 ? 2.232 13.863 15.012 1.00 96.75 86 TYR A O 1
ATOM 647 N N . THR A 1 87 ? 1.936 11.939 13.932 1.00 95.38 87 THR A N 1
ATOM 648 C CA . THR A 1 87 ? 1.621 12.600 12.662 1.00 95.38 87 THR A CA 1
ATOM 649 C C . THR A 1 87 ? 0.201 13.156 12.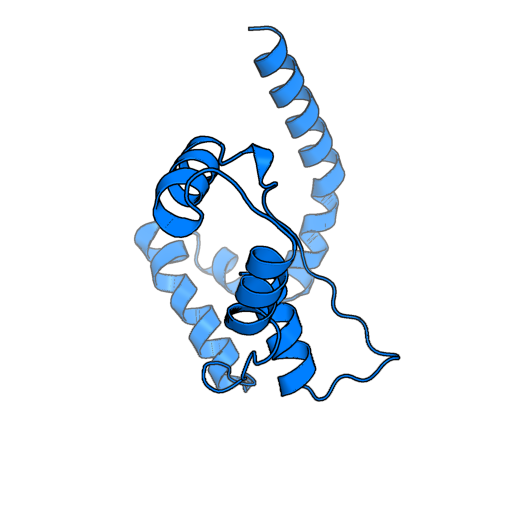644 1.00 95.38 87 THR A C 1
ATOM 651 O O . THR A 1 87 ? -0.012 14.316 12.311 1.00 95.38 87 THR A O 1
ATOM 654 N N . TRP A 1 88 ? -0.798 12.348 12.987 1.00 97.06 88 TRP A N 1
ATOM 655 C CA . TRP A 1 88 ? -2.194 12.736 12.800 1.00 97.06 88 TRP A CA 1
ATOM 656 C C . TRP A 1 88 ? -2.676 13.689 13.887 1.00 97.06 88 TRP A C 1
ATOM 658 O O . TRP A 1 88 ? -3.327 14.681 13.568 1.00 97.06 88 TRP A O 1
ATOM 668 N N . VAL A 1 89 ? -2.370 13.404 15.152 1.00 97.75 89 VAL A N 1
ATOM 669 C CA . VAL A 1 89 ? -2.857 14.197 16.286 1.00 97.75 89 VAL A CA 1
ATOM 670 C C . VAL A 1 89 ? -1.947 15.393 16.520 1.00 97.75 89 VAL A C 1
ATOM 672 O O . VAL A 1 89 ? -2.413 16.523 16.421 1.00 97.75 89 VAL A O 1
ATOM 675 N N . GLU A 1 90 ? -0.655 15.173 16.777 1.00 97.19 90 GLU A N 1
ATOM 676 C CA . GLU A 1 90 ? 0.236 16.279 17.159 1.00 97.19 90 GLU A CA 1
ATOM 677 C C . GLU A 1 90 ? 0.561 17.211 15.985 1.00 97.19 90 GLU A C 1
ATOM 679 O O . GLU A 1 90 ? 0.457 18.426 16.126 1.00 97.19 90 GLU A O 1
ATOM 684 N N . GLN A 1 91 ? 0.939 16.664 14.823 1.00 97.62 91 GLN A N 1
ATOM 685 C CA . GLN A 1 91 ? 1.373 17.488 13.685 1.00 97.62 91 GLN A CA 1
ATOM 686 C C . GLN A 1 91 ? 0.200 18.024 12.852 1.00 97.62 91 GLN A C 1
ATOM 688 O O . GLN A 1 91 ? 0.241 19.169 12.410 1.00 97.62 91 GLN A O 1
ATOM 693 N N . GLN A 1 92 ? -0.834 17.210 12.611 1.00 97.38 92 GLN A N 1
ATOM 694 C CA . GLN A 1 92 ? -1.969 17.578 11.750 1.00 97.38 92 GLN A CA 1
ATOM 695 C C . GLN A 1 92 ? -3.217 18.037 12.522 1.00 97.38 92 GLN A C 1
ATOM 697 O O . GLN A 1 92 ? -4.208 18.415 11.900 1.00 97.38 92 GLN A O 1
ATOM 702 N N . GLY A 1 93 ? -3.200 18.010 13.860 1.00 97.44 93 GLY A N 1
ATOM 703 C CA . GLY A 1 93 ? -4.310 18.500 14.684 1.00 97.44 93 GLY A CA 1
ATOM 704 C C . GLY A 1 93 ? -5.582 17.649 14.612 1.00 97.44 93 GLY A C 1
ATOM 705 O O . GLY A 1 93 ? -6.672 18.140 14.907 1.00 97.44 93 GLY A O 1
ATOM 706 N N . THR A 1 94 ? -5.483 16.379 14.211 1.00 97.69 94 THR A N 1
ATOM 707 C CA . THR A 1 94 ? -6.628 15.458 14.217 1.00 97.69 94 THR A CA 1
ATOM 708 C C . THR A 1 94 ? -7.114 15.274 15.657 1.00 97.69 94 THR A C 1
ATOM 710 O O . THR A 1 94 ? -6.306 14.902 16.509 1.00 97.69 94 THR A O 1
ATOM 713 N N . PRO A 1 95 ? -8.417 15.448 15.952 1.00 98.06 95 PRO A N 1
ATOM 714 C CA . PRO A 1 95 ? -8.944 15.175 17.284 1.00 98.06 95 PRO A CA 1
ATOM 715 C C . PRO A 1 95 ? -8.607 13.752 17.733 1.00 98.06 95 PRO A C 1
ATOM 717 O O . PRO A 1 95 ? -8.813 12.799 16.976 1.00 98.06 95 PRO A O 1
ATOM 720 N N . PHE A 1 96 ? -8.122 13.604 18.966 1.00 97.56 96 PHE A N 1
ATOM 721 C CA . PHE A 1 96 ? -7.684 12.311 19.499 1.00 97.56 96 PHE A CA 1
ATOM 722 C C . PHE A 1 96 ? -8.770 11.231 19.397 1.00 97.56 96 PHE A C 1
ATOM 724 O O . PHE A 1 96 ? -8.505 10.138 18.906 1.00 97.56 96 PHE A O 1
ATOM 731 N N . GLU A 1 97 ? -10.014 11.564 19.743 1.00 97.56 97 GLU A N 1
ATOM 732 C CA . GLU A 1 97 ? -11.152 10.637 19.647 1.00 97.56 97 GLU A CA 1
ATOM 733 C C . GLU A 1 97 ? -11.380 10.128 18.217 1.00 97.56 97 GLU A C 1
ATOM 735 O O . GLU A 1 97 ? -11.686 8.957 17.987 1.00 97.56 97 GLU A O 1
ATOM 740 N N . LEU A 1 98 ? -11.178 10.996 17.221 1.00 96.38 98 LEU A N 1
ATOM 741 C CA . LEU A 1 98 ? -11.287 10.612 15.818 1.00 96.38 98 LEU A CA 1
ATOM 742 C C . LEU A 1 98 ? -10.114 9.715 15.403 1.00 96.38 98 LEU A C 1
ATOM 744 O O . LEU A 1 98 ? -10.290 8.800 14.596 1.00 96.38 98 LEU A O 1
ATOM 748 N N . PHE A 1 99 ? -8.909 9.975 15.917 1.00 97.38 99 PHE A N 1
ATOM 749 C CA . PHE A 1 99 ? -7.754 9.096 15.733 1.00 97.38 99 PHE A CA 1
ATOM 750 C C . PHE A 1 99 ? -8.023 7.702 16.310 1.00 97.38 99 PHE A C 1
ATOM 752 O O . PHE A 1 99 ? -7.974 6.735 15.552 1.00 97.38 99 PHE A O 1
ATOM 759 N N . GLU A 1 100 ? -8.418 7.596 17.580 1.00 97.38 100 GLU A N 1
ATOM 760 C CA . GLU A 1 100 ? -8.712 6.312 18.229 1.00 97.38 100 GLU A CA 1
ATOM 761 C C . GLU A 1 100 ? -9.862 5.548 17.560 1.00 97.38 100 GLU A C 1
ATOM 763 O O . GLU A 1 100 ? -9.784 4.325 17.418 1.00 97.38 100 GLU A O 1
ATOM 768 N N . ALA A 1 101 ? -10.884 6.234 17.034 1.00 96.94 101 ALA A N 1
ATOM 769 C CA . ALA A 1 101 ? -11.978 5.586 16.305 1.00 96.94 101 ALA A CA 1
ATOM 770 C C . ALA A 1 101 ? -11.496 4.709 15.127 1.00 96.94 101 ALA A C 1
ATOM 772 O O . ALA A 1 101 ? -12.126 3.697 14.808 1.00 96.94 101 ALA A O 1
ATOM 773 N N . ARG A 1 102 ? -10.346 5.035 14.513 1.00 95.62 102 ARG A N 1
ATOM 774 C CA . ARG A 1 102 ? -9.737 4.265 13.410 1.00 95.62 102 ARG A CA 1
ATOM 775 C C . ARG A 1 102 ? -9.234 2.883 13.835 1.00 95.62 102 ARG A C 1
ATOM 777 O O . ARG A 1 102 ? -8.980 2.048 12.965 1.00 95.62 102 ARG A O 1
ATOM 784 N N . ARG A 1 103 ? -9.107 2.610 15.139 1.00 94.56 103 ARG A N 1
ATOM 785 C CA . ARG A 1 103 ? -8.749 1.283 15.667 1.00 94.56 103 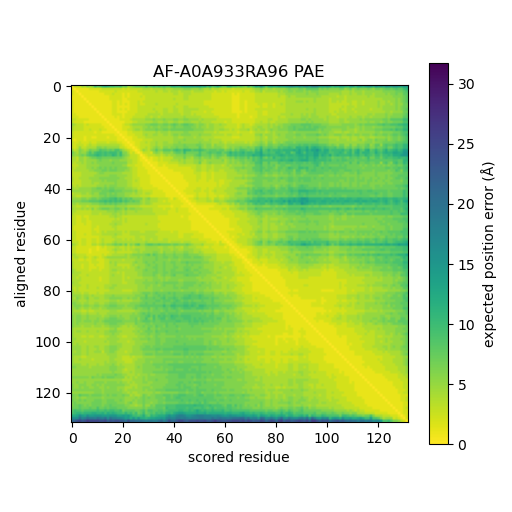ARG A CA 1
ATOM 786 C C . ARG A 1 103 ? -9.820 0.242 15.333 1.00 94.56 103 ARG A C 1
ATOM 788 O O . ARG A 1 103 ? -9.511 -0.926 15.102 1.00 94.56 103 ARG A O 1
ATOM 795 N N . ALA A 1 104 ? -11.084 0.661 15.271 1.00 95.69 104 ALA A N 1
ATOM 796 C CA . ALA A 1 104 ? -12.207 -0.222 15.001 1.00 95.69 104 ALA A CA 1
ATOM 797 C C . ALA A 1 104 ? -12.456 -0.394 13.495 1.00 95.69 104 ALA A C 1
ATOM 799 O O . ALA A 1 104 ? -12.675 0.567 12.761 1.00 95.69 104 ALA A O 1
ATOM 800 N N . GLN A 1 105 ? -12.581 -1.642 13.032 1.00 95.00 105 GLN A N 1
ATOM 801 C CA . GLN A 1 105 ? -12.964 -1.947 11.641 1.00 95.00 105 GLN A CA 1
ATOM 802 C C . GLN A 1 105 ? -14.332 -1.364 11.241 1.00 95.00 105 GLN A C 1
ATOM 804 O O . GLN A 1 105 ? -14.619 -1.186 10.058 1.00 95.00 105 GLN A O 1
ATOM 809 N N . GLY A 1 106 ? -15.203 -1.083 12.217 1.00 97.88 106 GLY A N 1
ATOM 810 C CA . GLY A 1 106 ? -16.483 -0.412 11.987 1.00 97.88 106 GLY A CA 1
ATOM 811 C C . GLY A 1 106 ? -16.327 1.003 11.424 1.00 97.88 106 GLY A C 1
ATOM 812 O O . GLY A 1 106 ? -17.097 1.374 10.542 1.00 97.88 106 GLY A O 1
ATOM 813 N N . PHE A 1 107 ? -15.300 1.748 11.848 1.00 96.19 107 PHE A N 1
ATOM 814 C CA . PHE A 1 107 ? -14.996 3.078 11.315 1.00 96.19 107 PHE A CA 1
ATOM 815 C C . PHE A 1 107 ? -14.745 3.011 9.804 1.00 96.19 107 PHE A C 1
ATOM 817 O O . PHE A 1 107 ? -15.449 3.651 9.025 1.00 96.19 107 PHE A O 1
ATOM 824 N N . TRP A 1 108 ? -13.817 2.147 9.381 1.00 95.69 108 TRP A N 1
ATOM 825 C CA . TRP A 1 108 ? -13.432 1.983 7.975 1.00 95.69 108 TRP A CA 1
ATOM 826 C C . TRP A 1 108 ? -14.568 1.452 7.104 1.00 95.69 108 TRP A C 1
ATOM 828 O O . TRP A 1 108 ? -14.799 1.953 6.007 1.00 95.69 108 TRP A O 1
ATOM 838 N N . ARG A 1 109 ? -15.332 0.468 7.596 1.00 97.31 109 ARG A N 1
ATOM 839 C CA . ARG A 1 109 ? -16.530 -0.010 6.888 1.00 97.31 109 ARG A CA 1
ATOM 840 C C . ARG A 1 109 ? -17.589 1.084 6.769 1.00 97.31 109 ARG A C 1
ATOM 842 O O . ARG A 1 109 ? -18.229 1.184 5.728 1.00 97.31 109 ARG A O 1
ATOM 849 N N . GLY A 1 110 ? -17.736 1.919 7.796 1.00 97.19 110 GLY A N 1
ATOM 850 C CA . GLY A 1 110 ? -18.655 3.052 7.806 1.00 97.19 110 GLY A CA 1
ATOM 851 C C . GLY A 1 110 ? -18.333 4.109 6.751 1.00 97.19 110 GLY A C 1
ATOM 852 O O . GLY A 1 110 ? -19.263 4.740 6.253 1.00 97.19 110 GLY A O 1
ATOM 853 N N . LEU A 1 111 ? -17.061 4.261 6.361 1.00 96.19 111 LEU A N 1
ATOM 854 C CA . LEU A 1 111 ? -16.651 5.182 5.294 1.00 96.19 111 LEU A CA 1
ATOM 855 C C . LEU A 1 111 ? -17.212 4.802 3.920 1.00 96.19 111 LEU A C 1
ATOM 857 O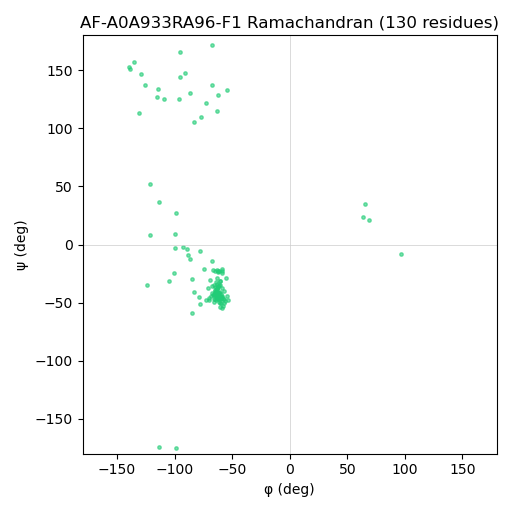 O . LEU A 1 111 ? -17.370 5.676 3.075 1.00 96.19 111 LEU A O 1
ATOM 861 N N . ARG A 1 112 ? -17.585 3.534 3.700 1.00 96.06 112 ARG A N 1
ATOM 862 C CA . ARG A 1 112 ? -18.108 3.061 2.405 1.00 96.06 112 ARG A CA 1
ATOM 863 C C . ARG A 1 112 ? -19.368 3.801 1.950 1.00 96.06 112 ARG A C 1
ATOM 865 O O . ARG A 1 112 ? -19.618 3.883 0.756 1.00 96.06 112 ARG A O 1
ATOM 872 N N . ARG A 1 113 ? -20.136 4.381 2.880 1.00 97.06 113 ARG A N 1
ATOM 873 C CA . ARG A 1 113 ? -21.311 5.209 2.556 1.00 97.06 113 ARG A CA 1
ATOM 874 C C . ARG A 1 113 ? -20.965 6.481 1.775 1.00 97.06 113 ARG A C 1
ATOM 876 O O . ARG A 1 113 ? -21.844 7.045 1.143 1.00 97.06 113 ARG A O 1
ATOM 883 N N . TYR A 1 114 ? -19.714 6.938 1.852 1.00 97.50 114 TYR A N 1
ATOM 884 C CA . TYR A 1 114 ? -19.241 8.120 1.137 1.00 97.50 114 TYR A CA 1
ATOM 885 C C . TYR A 1 114 ? -18.714 7.802 -0.263 1.00 97.50 114 TYR A C 1
ATOM 887 O O . TYR A 1 114 ? -18.477 8.740 -1.011 1.00 97.50 114 TYR A O 1
ATOM 895 N N . LEU A 1 115 ? -18.561 6.522 -0.638 1.00 96.75 115 LEU A N 1
ATOM 896 C CA . LEU A 1 115 ? -18.038 6.149 -1.959 1.00 96.75 115 LEU A CA 1
ATOM 897 C C . LEU A 1 115 ? -18.810 6.814 -3.112 1.00 96.75 115 LEU A C 1
ATOM 899 O O . LEU A 1 115 ? -18.150 7.457 -3.918 1.00 96.75 115 LEU A O 1
ATOM 903 N N . PRO A 1 116 ? -20.163 6.805 -3.154 1.00 97.56 116 PRO A N 1
ATOM 904 C CA . PRO A 1 116 ? -20.887 7.458 -4.249 1.00 97.56 116 PRO A CA 1
ATOM 905 C C . PRO A 1 116 ? -20.642 8.971 -4.310 1.00 97.56 116 PRO A C 1
ATOM 907 O O . PRO A 1 116 ? -20.536 9.544 -5.386 1.00 97.56 116 PRO A O 1
ATOM 910 N N . ILE A 1 117 ? -20.503 9.615 -3.146 1.00 98.00 117 ILE A N 1
ATOM 911 C CA . ILE A 1 117 ? -20.248 11.058 -3.049 1.00 98.00 117 ILE A CA 1
ATOM 912 C C . ILE A 1 117 ? -18.845 11.376 -3.573 1.00 98.00 117 ILE A C 1
ATOM 914 O O . ILE A 1 117 ? -18.659 12.334 -4.317 1.00 98.00 117 ILE A O 1
ATOM 918 N N . TRP A 1 118 ? -17.844 10.579 -3.195 1.00 97.75 118 TRP A N 1
ATOM 919 C CA . TRP A 1 118 ? -16.486 10.755 -3.702 1.00 97.75 118 TRP A CA 1
ATOM 920 C C . TRP A 1 118 ? -16.406 10.502 -5.204 1.00 97.75 118 TRP A C 1
ATOM 922 O O . TRP A 1 118 ? -15.732 11.265 -5.889 1.00 97.75 118 TRP A O 1
ATOM 932 N N . ASP A 1 119 ? -17.125 9.505 -5.718 1.00 97.38 119 ASP A N 1
ATOM 933 C CA . ASP A 1 119 ? -17.196 9.237 -7.155 1.00 97.38 119 ASP A CA 1
ATOM 934 C C . ASP A 1 119 ? -17.765 10.448 -7.913 1.00 97.38 119 ASP A C 1
ATOM 936 O O . ASP A 1 119 ? -17.159 10.905 -8.884 1.00 97.38 119 ASP A O 1
ATOM 940 N N . GLU A 1 120 ? -18.863 11.040 -7.431 1.00 98.06 120 GLU A N 1
ATOM 941 C CA . GLU A 1 120 ? -19.434 12.268 -8.002 1.00 98.06 120 GLU A CA 1
ATOM 942 C C . GLU A 1 120 ? -18.440 13.440 -7.968 1.00 98.06 120 GLU A C 1
ATOM 944 O O . GLU A 1 120 ? -18.241 14.122 -8.975 1.00 98.06 120 GLU A O 1
ATOM 949 N N . MET A 1 121 ? -17.763 13.649 -6.835 1.00 98.06 121 MET A N 1
ATOM 950 C CA . MET A 1 121 ? -16.757 14.707 -6.691 1.00 98.06 121 MET A CA 1
ATOM 951 C C . MET A 1 121 ? -15.560 14.512 -7.633 1.00 98.06 121 MET A C 1
ATOM 953 O O . MET A 1 121 ? -15.034 15.488 -8.168 1.00 98.06 121 MET A O 1
ATOM 957 N N . ILE A 1 122 ? -15.122 13.268 -7.842 1.00 96.69 122 ILE A N 1
ATOM 958 C CA . ILE A 1 122 ? -14.034 12.934 -8.769 1.00 96.69 122 ILE A CA 1
ATOM 959 C C . ILE A 1 122 ? -14.460 13.232 -10.210 1.00 96.69 122 ILE A C 1
ATOM 961 O O . ILE A 1 122 ? -13.679 13.809 -10.970 1.00 96.69 122 ILE A O 1
ATOM 965 N N . VAL A 1 123 ? -15.692 12.881 -10.591 1.00 97.50 123 VAL A N 1
ATOM 966 C CA . VAL A 1 123 ? -16.234 13.171 -11.928 1.00 97.50 123 VAL A CA 1
ATOM 967 C C . VAL A 1 123 ? -16.328 14.678 -12.177 1.00 97.50 123 VAL A C 1
ATOM 969 O O . VAL A 1 123 ? -15.888 15.138 -13.235 1.00 97.50 123 VAL A O 1
ATOM 972 N N . ASP A 1 124 ? -16.843 15.451 -11.216 1.00 97.38 124 ASP A N 1
ATOM 973 C CA . ASP A 1 124 ? -16.901 16.917 -11.316 1.00 97.38 124 ASP A CA 1
ATOM 974 C C . ASP A 1 124 ? -15.499 17.520 -11.477 1.00 97.38 124 ASP A C 1
ATOM 976 O O . ASP A 1 124 ? -15.236 18.274 -12.418 1.00 97.38 124 ASP A O 1
ATOM 980 N N . PHE A 1 125 ? -14.565 17.124 -10.607 1.00 96.94 125 PHE A N 1
ATOM 981 C CA . PHE A 1 125 ? -13.186 17.601 -10.655 1.00 96.94 125 PHE A CA 1
ATOM 982 C C . PHE A 1 125 ? -12.530 17.317 -12.012 1.00 96.94 125 PHE A C 1
ATOM 984 O O . PHE A 1 125 ? -11.988 18.230 -12.637 1.00 96.94 125 PHE A O 1
ATOM 991 N N . ASN A 1 126 ? -12.619 16.078 -12.501 1.00 95.56 126 ASN A N 1
ATOM 992 C CA . ASN A 1 126 ? -12.028 15.688 -13.780 1.00 95.56 126 ASN A CA 1
ATOM 993 C C . ASN A 1 126 ? -12.654 16.448 -14.957 1.00 95.56 126 ASN A C 1
ATOM 995 O O . ASN A 1 126 ? -11.936 16.860 -15.867 1.00 95.56 126 ASN A O 1
ATOM 999 N N . SER A 1 127 ? -13.968 16.686 -14.921 1.00 96.25 127 SER A N 1
ATOM 1000 C CA . SER A 1 127 ? -14.668 17.464 -15.952 1.00 96.25 127 SER A CA 1
ATOM 1001 C C . SER A 1 127 ? -14.173 18.910 -15.998 1.00 96.25 127 SER A C 1
ATOM 1003 O O . SER A 1 127 ? -13.949 19.457 -17.075 1.00 96.25 127 SER A O 1
ATOM 1005 N N . ARG A 1 128 ? -13.939 19.521 -14.831 1.00 95.69 128 ARG A N 1
ATOM 1006 C CA . ARG A 1 128 ? -13.406 20.885 -14.727 1.00 95.69 128 ARG A CA 1
ATOM 1007 C C . ARG A 1 128 ? -11.963 20.994 -15.207 1.00 95.69 128 ARG A C 1
ATOM 1009 O O . ARG A 1 128 ? -11.635 21.965 -15.877 1.00 95.69 128 ARG A O 1
ATOM 1016 N N . VAL A 1 129 ? -11.116 20.021 -14.866 1.00 94.12 129 VAL A N 1
ATOM 1017 C CA . VAL A 1 129 ? -9.711 19.990 -15.307 1.00 94.12 129 VAL A CA 1
ATOM 1018 C C . VAL A 1 129 ? -9.606 19.762 -16.814 1.00 94.12 129 VAL A C 1
ATOM 1020 O O . VAL A 1 129 ? -8.735 20.343 -17.439 1.00 94.12 129 VAL A O 1
ATOM 1023 N N . ALA A 1 130 ? -10.491 18.960 -17.411 1.00 90.12 130 ALA A N 1
ATOM 1024 C CA . ALA A 1 130 ? -10.489 18.720 -18.856 1.00 90.12 130 ALA A CA 1
ATOM 1025 C C . ALA A 1 130 ? -11.029 19.900 -19.687 1.00 90.12 130 ALA A C 1
ATOM 1027 O O . ALA A 1 130 ? -10.773 19.968 -20.888 1.00 90.12 130 ALA A O 1
ATOM 1028 N N . ALA A 1 131 ? -11.812 20.792 -19.074 1.00 82.69 131 ALA A N 1
ATOM 1029 C CA . ALA A 1 131 ? -12.404 21.953 -19.737 1.00 82.69 131 ALA A CA 1
ATOM 1030 C C . ALA A 1 131 ? -11.489 23.195 -19.765 1.00 82.69 131 ALA A C 1
ATOM 1032 O O . ALA A 1 131 ? -11.821 24.158 -20.460 1.00 82.69 131 ALA A O 1
ATOM 1033 N N . GLY A 1 132 ? -10.392 23.195 -18.999 1.00 60.09 132 GLY A N 1
ATOM 1034 C CA . GLY A 1 132 ? -9.391 24.269 -18.941 1.00 60.09 132 GLY A CA 1
ATOM 1035 C C . GLY A 1 132 ? -8.075 23.861 -19.584 1.00 60.09 132 GLY A C 1
ATOM 1036 O O . GLY A 1 132 ? -7.396 24.773 -20.102 1.00 60.09 132 GLY A O 1
#

Foldseek 3Di:
DFVLVQVLVCVVVVPDPPDDDDTDPPDDCVVPVPVVCVCCVPPVVNDADPVNVVVCCVVPPPDRYNPVPDDDDPVNVVVVLVVVCCVVCVVVVHPPVVSVVVVDPCVVVVCVVCVVVVVVVVVVVVVVVVVD

Radius of gyration: 20.92 Å; Cα contacts (8 Å, |Δi|>4): 52; chains: 1; bounding box: 43×46×46 Å

Solvent-accessible surface area (backbone atoms only — not comparable to full-atom values): 8132 Å² total; per-residue (Å²): 110,54,67,60,50,50,55,30,48,37,61,72,70,64,59,55,95,92,56,85,85,89,77,68,82,91,71,63,76,84,81,39,60,67,61,50,53,48,44,31,48,77,75,44,76,67,54,84,53,71,69,54,51,52,50,50,40,51,72,70,57,70,72,69,68,51,87,92,60,75,86,72,49,75,68,51,51,52,51,60,56,56,58,46,44,58,52,42,33,71,71,65,65,40,55,62,70,65,57,58,46,64,77,40,71,64,48,64,60,58,51,60,77,46,48,68,58,50,52,52,52,50,53,53,51,52,53,56,62,74,74,107

Mean predicted aligned error: 5.09 Å

Sequence (132 aa):
CNLLAAIKTAKLLGLGPDDAIVTIATDGGAMYPSERAKTMQTRFGGSFGDIDAAAVWGEHLANVTTDATIECTERDRNRIFNLGYYTWVEQQGTPFELFEARRAQGFWRGLRRYLPIWDEMIVDFNSRVA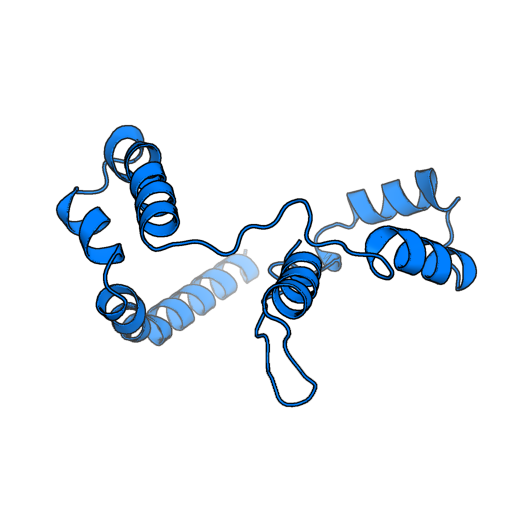AG

pLDDT: mean 94.48, std 4.42, range [60.09, 98.06]

Secondary structure (DSSP, 8-state):
-HHHHHHHHHHHHT--TT--------S-GGG-HHHHHHHHHHHHTT---HHHHHHHHIIIIIT--STT-----HHHHHHHHHHHHIIIIIIT---HHHHHHTTSHHHHHHGGGGHHHHHHHHHHHHHHHHT-